Protein AF-A0A286B568-F1 (afdb_monomer_lite)

Structure (mmCIF, N/CA/C/O backbone):
data_AF-A0A286B568-F1
#
_entry.id   AF-A0A286B568-F1
#
loop_
_atom_site.group_PDB
_atom_site.id
_atom_site.type_symbol
_atom_site.label_atom_id
_atom_site.label_alt_id
_atom_site.label_comp_id
_atom_site.label_asym_id
_atom_site.label_entity_id
_atom_site.label_seq_id
_atom_site.pdbx_PDB_ins_code
_atom_site.Cartn_x
_atom_site.Cartn_y
_atom_site.Cartn_z
_atom_site.occupancy
_atom_site.B_iso_or_equiv
_atom_site.auth_seq_id
_atom_site.auth_comp_id
_atom_site.auth_asym_id
_atom_site.auth_atom_id
_atom_site.pdbx_PDB_model_num
ATOM 1 N N . MET A 1 1 ? -29.227 2.534 -4.307 1.00 36.47 1 MET A N 1
ATOM 2 C CA . MET A 1 1 ? -28.805 1.313 -3.592 1.00 36.47 1 MET A CA 1
ATOM 3 C C . MET A 1 1 ? -28.000 1.761 -2.387 1.00 36.47 1 MET A C 1
ATOM 5 O O . MET A 1 1 ? -27.007 2.449 -2.575 1.00 36.47 1 MET A O 1
ATOM 9 N N . ALA A 1 2 ? -28.495 1.506 -1.177 1.00 37.56 2 ALA A N 1
ATOM 10 C CA . ALA A 1 2 ? -27.786 1.845 0.051 1.00 37.56 2 ALA A CA 1
ATOM 11 C C . ALA A 1 2 ? -26.669 0.816 0.250 1.00 37.56 2 ALA A C 1
ATOM 13 O O . ALA A 1 2 ? -26.950 -0.371 0.399 1.00 37.56 2 ALA A O 1
ATOM 14 N N . THR A 1 3 ? -25.411 1.250 0.201 1.00 51.19 3 THR A N 1
ATOM 15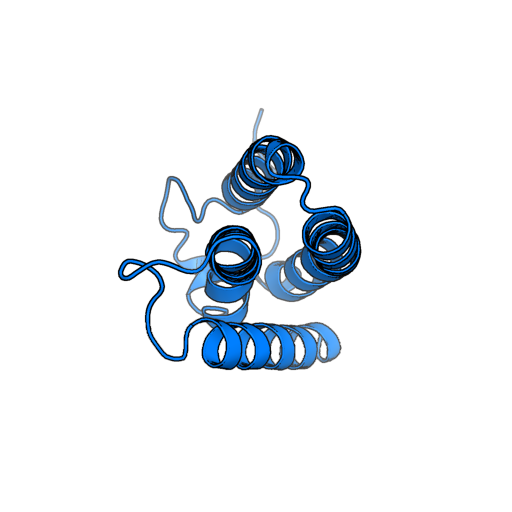 C CA . THR A 1 3 ? -24.302 0.468 0.752 1.00 51.19 3 THR A CA 1
ATOM 16 C C . THR A 1 3 ? -24.640 0.218 2.216 1.00 51.19 3 THR A C 1
ATOM 18 O O . THR A 1 3 ? -24.760 1.185 2.970 1.00 51.19 3 THR A O 1
ATOM 21 N N . ALA A 1 4 ? -24.864 -1.041 2.607 1.00 49.28 4 ALA A N 1
ATOM 22 C CA . ALA A 1 4 ? -24.901 -1.406 4.017 1.00 49.28 4 ALA A CA 1
ATOM 23 C C . ALA A 1 4 ? -23.666 -0.773 4.661 1.00 49.28 4 ALA A C 1
ATOM 25 O O . ALA A 1 4 ? -22.562 -0.956 4.147 1.00 49.28 4 ALA A O 1
ATOM 26 N N . GLN A 1 5 ? -23.864 0.064 5.677 1.00 56.94 5 GLN A N 1
ATOM 27 C CA . GLN A 1 5 ? -22.767 0.768 6.326 1.00 56.94 5 GLN A CA 1
ATOM 28 C C . GLN A 1 5 ? -21.872 -0.304 6.951 1.00 56.94 5 GLN A C 1
ATOM 30 O O . GLN A 1 5 ? -22.238 -0.910 7.956 1.00 56.94 5 GLN A O 1
ATOM 35 N N . GLN A 1 6 ? -20.782 -0.642 6.254 1.00 72.38 6 GLN A N 1
ATOM 36 C CA . GLN A 1 6 ? -19.840 -1.668 6.681 1.00 72.38 6 GLN A CA 1
ATOM 37 C C . GLN A 1 6 ? -19.287 -1.229 8.033 1.00 72.38 6 GLN A C 1
ATOM 39 O O . GLN A 1 6 ? -18.906 -0.067 8.178 1.00 72.38 6 GLN A O 1
ATOM 44 N N . ASP A 1 7 ? -19.268 -2.134 9.014 1.00 86.75 7 ASP A N 1
ATOM 45 C CA . ASP A 1 7 ? -18.659 -1.848 10.310 1.00 86.75 7 ASP A CA 1
ATOM 46 C C . ASP A 1 7 ? -17.203 -1.391 10.078 1.00 86.75 7 ASP A C 1
ATOM 48 O O . ASP A 1 7 ? -16.408 -2.166 9.529 1.00 86.75 7 ASP A O 1
ATOM 52 N N . PRO A 1 8 ? -16.831 -0.159 10.482 1.00 89.44 8 PRO A N 1
ATOM 53 C CA . PRO A 1 8 ? -15.469 0.355 10.350 1.00 89.44 8 PRO A CA 1
ATOM 54 C C . PRO A 1 8 ? -14.423 -0.578 10.964 1.00 89.44 8 PRO A C 1
ATOM 56 O O . PRO A 1 8 ? -13.271 -0.600 10.537 1.00 89.44 8 PRO A O 1
ATOM 59 N N . SER A 1 9 ? -14.819 -1.382 11.954 1.00 91.38 9 SER A N 1
ATOM 60 C CA . SER A 1 9 ? -13.961 -2.364 12.604 1.00 91.38 9 SER A CA 1
ATOM 61 C C . SER A 1 9 ? -13.461 -3.475 11.666 1.00 91.38 9 SER A C 1
ATOM 63 O O . SER A 1 9 ? -12.399 -4.040 11.932 1.00 91.38 9 SER A O 1
ATOM 65 N N . GLY A 1 10 ? -14.156 -3.726 10.549 1.00 93.38 10 GLY A N 1
ATOM 66 C CA . GLY A 1 10 ? -13.750 -4.671 9.505 1.00 93.38 10 GLY A CA 1
ATOM 67 C C . GLY A 1 10 ? -12.724 -4.120 8.507 1.00 93.38 10 GLY A C 1
ATOM 68 O O . GLY A 1 10 ? -12.142 -4.888 7.740 1.00 93.38 10 GLY A O 1
ATOM 69 N N . PHE A 1 11 ? -12.458 -2.810 8.520 1.00 94.88 11 PHE A N 1
ATOM 70 C CA . PHE A 1 11 ? -11.559 -2.168 7.558 1.00 94.88 11 PHE A CA 1
ATOM 71 C C . PHE A 1 11 ? -10.120 -2.705 7.571 1.00 94.88 11 PHE A C 1
ATOM 73 O O . PHE A 1 11 ? -9.575 -2.935 6.487 1.00 94.88 11 PHE A O 1
ATOM 80 N N . PRO A 1 12 ? -9.482 -2.951 8.735 1.00 96.56 12 PRO A N 1
ATOM 81 C CA . PRO A 1 12 ? -8.137 -3.520 8.763 1.00 96.56 12 PRO A CA 1
ATOM 82 C C . PRO A 1 12 ? -8.059 -4.891 8.089 1.00 96.56 12 PRO A C 1
ATOM 84 O O . PRO A 1 12 ? -7.124 -5.144 7.332 1.00 96.56 12 PRO A O 1
ATOM 87 N N . LEU A 1 13 ? -9.054 -5.756 8.317 1.00 97.12 13 LEU A N 1
ATOM 88 C CA . LEU A 1 13 ? -9.087 -7.097 7.737 1.00 97.12 13 LEU A CA 1
ATOM 89 C C . LEU A 1 13 ? -9.217 -7.044 6.209 1.00 97.12 13 LEU A C 1
ATOM 91 O O . LEU A 1 13 ? -8.440 -7.695 5.512 1.00 97.12 13 LEU A O 1
ATOM 95 N N . ASP A 1 14 ? -10.133 -6.223 5.690 1.00 96.88 14 ASP A N 1
ATOM 96 C CA . ASP A 1 14 ? -10.317 -6.063 4.240 1.00 96.88 14 ASP A CA 1
ATOM 97 C C . ASP A 1 14 ? -9.093 -5.402 3.577 1.00 96.88 14 ASP A C 1
ATOM 99 O O . ASP A 1 14 ? -8.642 -5.828 2.516 1.00 96.88 14 ASP A O 1
ATOM 103 N N . SER A 1 15 ? -8.478 -4.414 4.241 1.00 97.06 15 SER A N 1
ATOM 104 C CA . SER A 1 15 ? -7.245 -3.764 3.762 1.00 97.06 15 SER A CA 1
ATOM 105 C C . SER A 1 15 ? -6.088 -4.752 3.643 1.00 97.06 15 SER A C 1
ATOM 107 O O . SER A 1 15 ? -5.359 -4.744 2.652 1.00 97.06 15 SER A O 1
ATOM 109 N N . VAL A 1 16 ? -5.918 -5.627 4.637 1.00 98.00 16 VAL A N 1
ATOM 110 C CA . VAL A 1 16 ? -4.888 -6.672 4.609 1.00 98.00 16 VAL A CA 1
ATOM 111 C C . VAL A 1 16 ? -5.183 -7.709 3.531 1.00 98.00 16 VAL A C 1
ATOM 113 O O . VAL A 1 16 ? -4.255 -8.108 2.832 1.00 98.00 16 VAL A O 1
ATOM 116 N N . GLY A 1 17 ? -6.445 -8.114 3.359 1.00 97.75 17 GLY A N 1
ATOM 117 C CA . GLY A 1 17 ? -6.863 -8.998 2.268 1.00 97.75 17 GLY A CA 1
ATOM 118 C C . GLY A 1 17 ? -6.488 -8.423 0.902 1.00 97.75 17 GLY A C 1
ATOM 119 O O . GLY A 1 17 ? -5.753 -9.056 0.145 1.00 97.75 17 GLY A O 1
ATOM 120 N N . TYR A 1 18 ? -6.879 -7.174 0.649 1.00 98.00 18 TYR A N 1
ATOM 121 C CA . TYR A 1 18 ? -6.523 -6.438 -0.562 1.00 98.00 18 TYR A CA 1
ATOM 122 C C . TYR A 1 18 ? -5.005 -6.375 -0.797 1.00 98.00 18 TYR A C 1
ATOM 124 O O . TYR A 1 18 ? -4.520 -6.713 -1.876 1.00 98.00 18 TYR A O 1
ATOM 132 N N . LEU A 1 19 ? -4.230 -5.982 0.219 1.00 98.19 19 LEU A N 1
ATOM 133 C CA . LEU A 1 19 ? -2.774 -5.864 0.102 1.00 98.19 19 LEU A CA 1
ATOM 134 C C . LEU A 1 19 ? -2.092 -7.223 -0.106 1.00 98.19 19 LEU A C 1
ATOM 136 O O . LEU A 1 19 ? -1.102 -7.297 -0.830 1.00 98.19 19 LEU A O 1
ATOM 140 N N . ASN A 1 20 ? -2.606 -8.300 0.489 1.00 97.69 20 ASN A N 1
ATOM 141 C CA . ASN A 1 20 ? -2.065 -9.645 0.293 1.00 97.69 20 ASN A CA 1
ATOM 142 C C . ASN A 1 20 ? -2.272 -10.156 -1.141 1.00 97.69 20 ASN A C 1
ATOM 144 O O . ASN A 1 20 ? -1.443 -10.922 -1.629 1.00 97.69 20 ASN A O 1
ATOM 148 N N . GLU A 1 21 ? -3.330 -9.718 -1.826 1.00 97.94 21 GLU A N 1
ATOM 149 C CA . GLU A 1 21 ? -3.546 -10.017 -3.245 1.00 97.94 21 GLU A CA 1
ATOM 150 C C . GLU A 1 21 ? -2.690 -9.132 -4.160 1.00 97.94 21 GLU A C 1
ATOM 152 O O . GLU A 1 21 ? -2.106 -9.611 -5.135 1.00 97.94 21 GLU A O 1
ATOM 157 N N . GLU A 1 22 ? -2.604 -7.834 -3.866 1.00 98.12 22 GLU A N 1
ATOM 158 C CA . GLU A 1 22 ? -1.969 -6.863 -4.760 1.00 98.12 22 GLU A CA 1
ATOM 159 C C . GLU A 1 22 ? -0.440 -6.850 -4.664 1.00 98.12 22 GLU A C 1
ATOM 161 O O . GLU A 1 22 ? 0.226 -6.706 -5.691 1.00 98.12 22 GLU A O 1
ATOM 166 N N . LEU A 1 23 ? 0.139 -7.039 -3.473 1.00 98.06 23 LEU A N 1
ATOM 167 C CA . LEU A 1 23 ? 1.591 -6.962 -3.275 1.00 98.06 23 LEU A CA 1
ATOM 168 C C . LEU A 1 23 ? 2.375 -7.986 -4.113 1.00 98.06 23 LEU A C 1
ATOM 17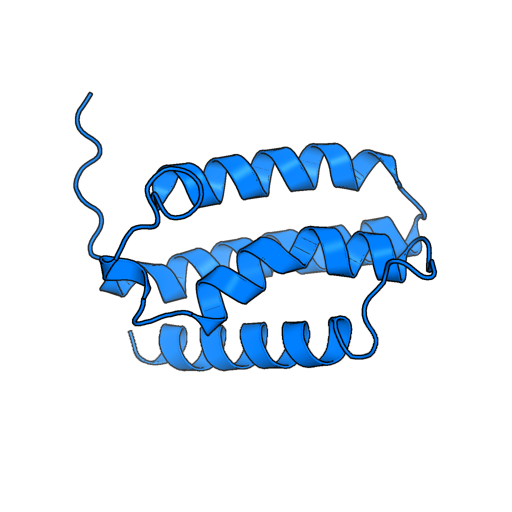0 O O . LEU A 1 23 ? 3.296 -7.572 -4.819 1.00 98.06 23 LEU A O 1
ATOM 174 N N . PRO A 1 24 ? 2.027 -9.290 -4.137 1.00 98.12 24 PRO A N 1
ATOM 175 C CA . PRO A 1 24 ? 2.737 -10.252 -4.981 1.00 98.12 24 PRO A CA 1
ATOM 176 C C . PRO A 1 24 ? 2.628 -9.924 -6.475 1.00 98.12 24 PRO A C 1
ATOM 178 O O . PRO A 1 24 ? 3.584 -10.101 -7.228 1.00 98.12 24 PRO A O 1
ATOM 181 N N . ARG A 1 25 ? 1.469 -9.411 -6.911 1.00 98.12 25 ARG A N 1
ATOM 182 C CA . ARG A 1 25 ? 1.226 -9.019 -8.308 1.00 98.12 25 ARG A CA 1
ATOM 183 C C . ARG A 1 25 ? 2.064 -7.803 -8.698 1.00 98.12 25 ARG A C 1
ATOM 185 O O . ARG A 1 25 ? 2.607 -7.767 -9.798 1.00 98.12 25 ARG A O 1
ATOM 192 N N . MET A 1 26 ? 2.203 -6.844 -7.786 1.00 98.12 26 MET A N 1
ATOM 193 C CA . MET A 1 26 ? 3.069 -5.681 -7.947 1.00 98.12 26 MET A CA 1
ATOM 194 C C . MET A 1 26 ? 4.538 -6.081 -8.057 1.00 98.12 26 MET A C 1
ATOM 196 O O . MET A 1 26 ? 5.208 -5.645 -8.986 1.00 98.12 26 MET A O 1
ATOM 200 N N . GLU A 1 27 ? 5.037 -6.923 -7.149 1.00 97.56 27 GLU A N 1
ATOM 201 C CA . GLU A 1 27 ? 6.432 -7.383 -7.187 1.00 97.56 27 GLU A CA 1
ATOM 202 C C . GLU A 1 27 ? 6.727 -8.161 -8.485 1.00 97.56 27 GLU A C 1
ATOM 204 O O . GLU A 1 27 ? 7.765 -7.948 -9.114 1.00 97.56 27 GLU A O 1
ATOM 209 N N . ALA A 1 28 ? 5.779 -8.974 -8.969 1.00 98.19 28 ALA A N 1
ATOM 210 C CA . ALA A 1 28 ? 5.887 -9.628 -10.274 1.00 98.19 28 ALA A CA 1
ATOM 211 C C . ALA A 1 28 ? 5.920 -8.624 -11.443 1.00 98.19 28 ALA A C 1
ATOM 213 O O . ALA A 1 28 ? 6.739 -8.765 -12.352 1.00 98.19 28 ALA A O 1
ATOM 214 N N . ALA A 1 29 ? 5.073 -7.590 -11.415 1.00 97.94 29 ALA A N 1
ATOM 215 C CA . ALA A 1 29 ? 5.067 -6.536 -12.429 1.00 97.94 29 ALA A CA 1
ATOM 216 C C . ALA A 1 29 ? 6.372 -5.723 -12.427 1.00 97.94 29 ALA A C 1
ATOM 218 O O . ALA A 1 29 ? 6.907 -5.421 -13.492 1.00 97.94 29 ALA A O 1
ATOM 219 N N . ILE A 1 30 ? 6.929 -5.422 -11.248 1.00 97.19 30 ILE A N 1
ATOM 220 C CA . ILE A 1 30 ? 8.236 -4.764 -11.107 1.00 97.19 30 ILE A CA 1
ATOM 221 C C . ILE A 1 30 ? 9.330 -5.635 -11.731 1.00 97.19 30 ILE A C 1
ATOM 223 O O . ILE A 1 30 ? 10.100 -5.147 -12.560 1.00 97.19 30 ILE A O 1
ATOM 227 N N . ALA A 1 31 ? 9.367 -6.928 -11.394 1.00 97.75 31 ALA A N 1
ATOM 228 C CA . ALA A 1 31 ? 10.337 -7.871 -11.949 1.00 97.75 31 ALA A CA 1
ATOM 229 C C . ALA A 1 31 ? 10.234 -7.986 -13.482 1.00 97.75 31 ALA A C 1
ATOM 231 O O . ALA A 1 31 ? 11.252 -8.026 -14.173 1.00 97.75 31 ALA A O 1
ATOM 232 N N . ALA A 1 32 ? 9.011 -7.973 -14.022 1.00 97.81 32 ALA A N 1
ATOM 233 C CA . ALA A 1 32 ? 8.739 -8.001 -15.459 1.00 97.81 32 ALA A CA 1
ATOM 234 C C . ALA A 1 32 ? 8.896 -6.636 -16.158 1.00 97.81 32 ALA A C 1
ATOM 236 O O . ALA A 1 32 ? 8.769 -6.553 -17.380 1.00 97.81 32 ALA A O 1
ATOM 237 N N . LYS A 1 33 ? 9.158 -5.561 -15.405 1.00 96.56 33 LYS A N 1
ATOM 238 C CA . LYS A 1 33 ? 9.133 -4.167 -15.873 1.00 96.56 33 LYS A CA 1
ATOM 239 C C . LYS A 1 33 ? 7.814 -3.755 -16.544 1.00 96.56 33 LYS A C 1
ATOM 241 O O . LYS A 1 33 ? 7.793 -2.892 -17.425 1.00 96.56 33 LYS A O 1
ATOM 246 N N . ASP A 1 34 ? 6.705 -4.350 -16.116 1.00 97.06 34 ASP A N 1
ATOM 247 C CA . ASP A 1 34 ? 5.377 -4.100 -16.664 1.00 97.06 34 ASP A CA 1
ATOM 248 C C . ASP A 1 34 ? 4.770 -2.816 -16.082 1.00 97.06 34 ASP A C 1
ATOM 250 O O . ASP A 1 34 ? 4.125 -2.802 -15.033 1.00 97.06 34 ASP A O 1
ATOM 254 N N . ARG A 1 35 ? 4.955 -1.708 -16.804 1.00 94.44 35 ARG A N 1
ATOM 255 C CA . ARG A 1 35 ? 4.339 -0.417 -16.463 1.00 94.44 35 ARG A CA 1
ATOM 256 C C . ARG A 1 35 ? 2.817 -0.429 -16.614 1.00 94.44 35 ARG A C 1
ATOM 258 O O . ARG A 1 35 ? 2.139 0.340 -15.936 1.00 94.44 35 ARG A O 1
ATOM 265 N N . SER A 1 36 ? 2.273 -1.272 -17.492 1.00 95.69 36 SER A N 1
ATOM 266 C CA . SER A 1 36 ? 0.838 -1.292 -17.796 1.00 95.69 36 SER A CA 1
ATOM 267 C C . SER A 1 36 ? 0.004 -1.830 -16.629 1.00 95.69 36 SER A C 1
ATOM 269 O O . SER A 1 36 ? -1.115 -1.360 -16.407 1.00 95.69 36 SER A O 1
ATOM 271 N N . PHE A 1 37 ? 0.589 -2.711 -15.808 1.00 97.06 37 PHE A N 1
ATOM 272 C CA . PHE A 1 37 ? -0.002 -3.202 -14.562 1.00 97.06 37 PHE A CA 1
ATOM 273 C C . PHE A 1 37 ? -0.522 -2.071 -13.661 1.00 97.06 37 PHE A C 1
ATOM 275 O O . PHE A 1 37 ? -1.614 -2.176 -13.092 1.00 97.06 37 PHE A O 1
ATOM 282 N N . PHE A 1 38 ? 0.230 -0.969 -13.561 1.00 96.12 38 PHE A N 1
ATOM 283 C CA . PHE A 1 38 ? -0.053 0.116 -12.621 1.00 96.12 38 PHE A CA 1
ATOM 284 C C . PHE A 1 38 ? -1.329 0.895 -12.957 1.00 96.12 38 PHE A C 1
ATOM 286 O O . PHE A 1 38 ? -1.988 1.408 -12.054 1.00 96.12 38 PHE A O 1
ATOM 293 N N . HIS A 1 39 ? -1.758 0.909 -14.221 1.00 95.00 39 HIS A N 1
ATOM 294 C CA . HIS A 1 39 ? -3.057 1.477 -14.582 1.00 95.00 39 HIS A CA 1
ATOM 295 C C . HIS A 1 39 ? -4.212 0.662 -13.981 1.00 95.00 39 HIS A C 1
ATOM 297 O O . HIS A 1 39 ? -5.107 1.211 -13.336 1.00 95.00 39 HIS A O 1
ATOM 303 N N . GLY A 1 40 ? -4.160 -0.665 -14.121 1.00 96.44 40 GLY A N 1
ATOM 304 C CA . GLY A 1 40 ? -5.152 -1.558 -13.521 1.00 96.44 40 GLY A CA 1
ATOM 305 C C . GLY A 1 40 ? -5.101 -1.552 -11.990 1.00 96.44 40 GLY A C 1
ATOM 306 O O . GLY A 1 40 ? -6.145 -1.617 -11.342 1.00 96.44 40 GLY A O 1
ATOM 307 N N . ALA A 1 41 ? -3.902 -1.448 -11.414 1.00 97.00 41 ALA A N 1
ATOM 308 C CA . ALA A 1 41 ? -3.694 -1.289 -9.976 1.00 97.00 41 ALA A CA 1
ATOM 309 C C . ALA A 1 41 ? -4.389 -0.038 -9.425 1.00 97.00 41 ALA A C 1
ATOM 311 O O . ALA A 1 41 ? -5.124 -0.135 -8.446 1.00 97.00 41 ALA A O 1
ATOM 312 N N . MET A 1 42 ? -4.234 1.115 -10.091 1.00 95.38 42 MET A N 1
ATOM 313 C CA . MET A 1 42 ? -4.935 2.342 -9.704 1.00 95.38 42 MET A CA 1
ATOM 314 C C . MET A 1 42 ? -6.446 2.137 -9.661 1.00 95.38 42 MET A C 1
ATOM 316 O O . MET A 1 42 ? -7.067 2.496 -8.665 1.00 95.38 42 MET A O 1
ATOM 320 N N . ILE A 1 43 ? -7.036 1.531 -10.698 1.00 95.31 43 ILE A N 1
ATOM 321 C CA . ILE A 1 43 ? -8.486 1.282 -10.759 1.00 95.31 43 ILE A CA 1
ATOM 322 C C . ILE A 1 43 ? -8.947 0.437 -9.565 1.00 95.31 43 ILE A C 1
ATOM 324 O O . ILE A 1 43 ? -9.923 0.799 -8.908 1.00 95.31 43 ILE A O 1
ATOM 328 N N . ARG A 1 44 ? -8.229 -0.645 -9.238 1.00 96.12 44 ARG A N 1
ATOM 329 C CA . ARG A 1 44 ? -8.562 -1.501 -8.087 1.00 96.12 44 ARG A CA 1
ATOM 330 C C . ARG A 1 44 ? -8.433 -0.757 -6.757 1.00 96.12 44 ARG A C 1
ATOM 332 O O . ARG A 1 44 ? -9.331 -0.881 -5.925 1.00 96.12 44 ARG A O 1
ATOM 339 N N . THR A 1 45 ? -7.404 0.078 -6.591 1.00 95.12 45 THR A N 1
ATOM 340 C CA . THR A 1 45 ? -7.257 0.937 -5.404 1.00 95.12 45 THR A CA 1
ATOM 341 C C . THR A 1 45 ? -8.419 1.919 -5.291 1.00 95.12 45 THR A C 1
ATOM 343 O O . THR A 1 45 ? -9.003 2.041 -4.221 1.00 95.12 45 THR A O 1
ATOM 346 N N . VAL A 1 46 ? -8.818 2.580 -6.387 1.00 92.88 46 VAL A N 1
ATOM 347 C CA . VAL A 1 46 ? -9.978 3.490 -6.389 1.00 92.88 46 VAL A CA 1
ATOM 348 C C . VAL A 1 46 ? -11.246 2.758 -5.966 1.00 92.88 46 VAL A C 1
ATOM 350 O O . VAL A 1 46 ? -11.931 3.222 -5.061 1.00 92.88 46 VAL A O 1
ATOM 353 N N . GLN A 1 47 ? -11.524 1.602 -6.568 1.00 93.06 47 GLN A N 1
ATOM 354 C CA . GLN A 1 47 ? -12.697 0.795 -6.234 1.00 93.06 47 GLN A CA 1
ATOM 355 C C . GLN A 1 47 ? -12.686 0.355 -4.767 1.00 93.06 47 GLN A C 1
ATOM 357 O O . GLN A 1 47 ? -13.726 0.383 -4.111 1.00 93.06 47 GLN A O 1
ATOM 362 N N . PHE A 1 48 ? -11.526 -0.035 -4.230 1.00 94.12 48 PHE A N 1
ATOM 363 C CA . PHE A 1 48 ? -11.380 -0.345 -2.809 1.00 94.12 48 PHE A CA 1
ATOM 364 C C . PHE A 1 48 ? -11.697 0.879 -1.939 1.00 94.12 48 PHE A C 1
ATOM 366 O O . PHE A 1 48 ? -12.507 0.795 -1.013 1.00 94.12 48 PHE A O 1
ATOM 373 N N . SER A 1 49 ? -11.116 2.037 -2.259 1.00 91.00 49 SER A N 1
ATOM 374 C CA . SER A 1 49 ? -11.321 3.264 -1.489 1.00 91.00 49 SER A CA 1
ATOM 375 C C . SER A 1 49 ? -12.739 3.827 -1.579 1.00 91.00 49 SER A C 1
ATOM 377 O O . SER A 1 49 ? -13.188 4.485 -0.640 1.00 91.00 49 SER A O 1
ATOM 379 N N . GLU A 1 50 ? -13.445 3.597 -2.686 1.00 90.12 50 GLU A N 1
ATOM 380 C CA . GLU A 1 50 ? -14.846 3.985 -2.867 1.00 90.12 50 GLU A CA 1
ATOM 381 C C . GLU A 1 50 ? -15.782 3.162 -1.983 1.00 90.12 50 GLU A C 1
ATOM 383 O O . GLU A 1 50 ? -16.642 3.751 -1.327 1.00 90.12 50 GLU A O 1
ATOM 388 N N . ARG A 1 51 ? -15.577 1.838 -1.889 1.00 90.38 51 ARG A N 1
ATOM 389 C CA . ARG A 1 51 ? -16.367 0.968 -0.995 1.00 90.38 51 ARG A CA 1
ATOM 390 C C . ARG A 1 51 ? -16.291 1.421 0.463 1.00 90.38 51 ARG A C 1
ATOM 392 O O . ARG A 1 51 ? -17.304 1.465 1.148 1.00 90.38 51 ARG A O 1
ATOM 399 N N . TRP A 1 52 ? -15.103 1.829 0.900 1.00 90.75 52 TRP A N 1
ATOM 400 C CA . TRP A 1 52 ? -14.842 2.291 2.265 1.00 90.75 52 TRP A CA 1
ATOM 401 C C . TRP A 1 52 ? -15.035 3.802 2.475 1.00 90.75 52 TRP A C 1
ATOM 403 O O . TRP A 1 52 ? -14.967 4.299 3.601 1.00 90.75 52 TRP A O 1
ATOM 413 N N . GLY A 1 53 ? -15.284 4.559 1.405 1.00 84.44 53 GLY A N 1
ATOM 414 C CA . GLY A 1 53 ? -15.609 5.984 1.461 1.00 84.44 53 GLY A CA 1
ATOM 415 C C . GLY A 1 53 ? -14.458 6.934 1.823 1.00 84.44 53 GLY A C 1
ATOM 416 O O . GLY A 1 53 ? -14.717 8.122 2.028 1.00 84.44 53 GLY A O 1
ATOM 417 N N . PHE A 1 54 ? -13.195 6.491 1.888 1.00 78.62 54 PHE A N 1
ATOM 418 C CA . PHE A 1 54 ? -12.086 7.373 2.298 1.00 78.62 54 PHE A CA 1
ATOM 419 C C . PHE A 1 54 ? -11.440 8.184 1.169 1.00 78.62 54 PHE A C 1
ATOM 421 O O . PHE A 1 54 ? -10.789 9.178 1.467 1.00 78.62 54 PHE A O 1
ATOM 428 N N . LYS A 1 55 ? -11.664 7.852 -0.112 1.00 66.81 55 LYS A N 1
ATOM 429 C CA . LYS A 1 55 ? -11.178 8.695 -1.227 1.00 66.81 55 LYS A CA 1
ATOM 430 C C . LYS A 1 55 ? -12.096 9.885 -1.540 1.00 66.81 55 LYS A C 1
ATOM 432 O O . LYS A 1 55 ? -11.611 10.932 -1.945 1.00 66.81 55 LYS A O 1
ATOM 437 N N . VAL A 1 56 ? -13.412 9.730 -1.361 1.00 62.00 56 VAL A N 1
ATOM 438 C CA . VAL A 1 56 ? -14.414 10.732 -1.791 1.00 62.00 56 VAL A CA 1
ATOM 439 C C . VAL A 1 56 ? -14.995 11.528 -0.622 1.00 62.00 56 V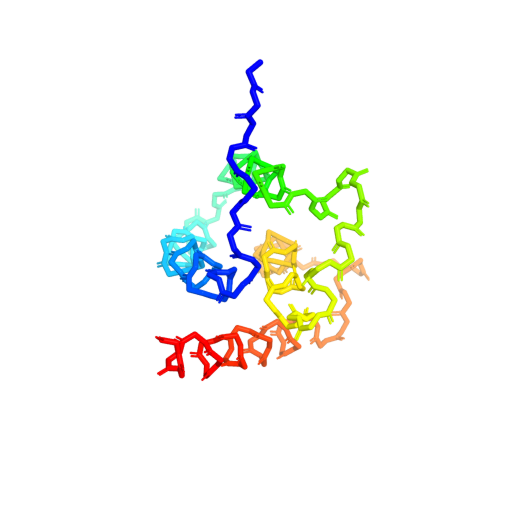AL A C 1
ATOM 441 O O . VAL A 1 56 ? -15.323 12.697 -0.787 1.00 62.00 56 VAL A O 1
ATOM 444 N N . LYS A 1 57 ? -15.137 10.916 0.561 1.00 61.16 57 LYS A N 1
ATOM 445 C CA . LYS A 1 57 ? -15.837 11.529 1.704 1.00 61.16 57 LYS A CA 1
ATOM 446 C C . LYS A 1 57 ? -14.962 11.733 2.936 1.00 61.16 57 LYS A C 1
ATOM 448 O O . LYS A 1 57 ? -15.484 12.189 3.945 1.00 61.16 57 LYS A O 1
ATOM 453 N N . ALA A 1 58 ? -13.675 11.373 2.863 1.00 72.12 58 ALA A N 1
ATOM 454 C CA . ALA A 1 58 ? -12.776 11.341 4.016 1.00 72.12 58 ALA A CA 1
ATOM 455 C C . ALA A 1 58 ? -13.450 10.669 5.228 1.00 72.12 58 ALA A C 1
ATOM 457 O O . ALA A 1 58 ? -13.565 11.282 6.285 1.00 72.12 58 ALA A O 1
ATOM 4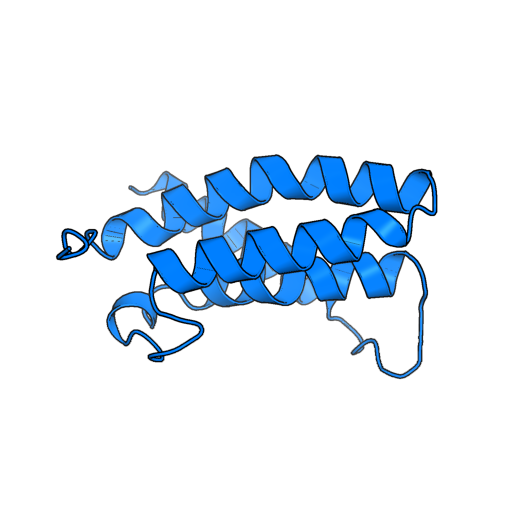58 N N . ASN A 1 59 ? -13.965 9.444 5.028 1.00 81.44 59 ASN A N 1
ATOM 459 C CA . ASN A 1 59 ? -14.752 8.711 6.022 1.00 81.44 59 ASN A CA 1
ATOM 460 C C . ASN A 1 59 ? -14.106 8.796 7.427 1.00 81.44 59 ASN A C 1
ATOM 462 O O . ASN A 1 59 ? -13.064 8.164 7.642 1.00 81.44 59 ASN A O 1
ATOM 466 N N . PRO A 1 60 ? -14.698 9.558 8.370 1.00 85.38 60 PRO A N 1
ATOM 467 C CA . PRO A 1 60 ? -14.089 9.809 9.672 1.00 85.38 60 PRO A CA 1
ATOM 468 C C . PRO A 1 60 ? -13.993 8.534 10.511 1.00 85.38 60 PRO A C 1
ATOM 470 O O . PRO A 1 60 ? -13.103 8.425 11.351 1.00 85.38 60 PRO A O 1
ATOM 473 N N . ASP A 1 61 ? -14.830 7.534 10.232 1.00 88.12 61 ASP A N 1
ATOM 474 C CA . ASP A 1 61 ? -14.813 6.258 10.942 1.00 88.12 61 ASP A CA 1
ATOM 475 C C . ASP A 1 61 ? -13.512 5.470 10.699 1.00 88.12 61 ASP A C 1
ATOM 477 O O . ASP A 1 61 ? -13.128 4.614 11.498 1.00 88.12 61 ASP A O 1
ATOM 481 N N . LEU A 1 62 ? -12.792 5.781 9.614 1.00 89.88 62 LEU A N 1
ATOM 482 C CA . LEU A 1 62 ? -11.508 5.160 9.280 1.00 89.88 62 LEU A CA 1
ATOM 483 C C . LEU A 1 62 ? -10.307 5.918 9.852 1.00 89.88 62 LEU A C 1
ATOM 485 O O . LEU A 1 62 ? -9.178 5.439 9.741 1.00 89.88 62 LEU A O 1
ATOM 489 N N . ALA A 1 63 ? -10.528 7.052 10.526 1.00 88.38 63 ALA A N 1
ATOM 490 C CA . ALA A 1 63 ? -9.468 7.812 11.190 1.00 88.38 63 ALA A CA 1
ATOM 491 C C . ALA A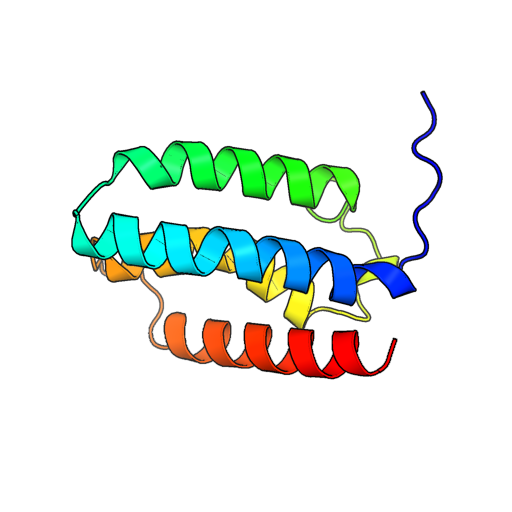 1 63 ? -8.767 7.012 12.303 1.00 88.38 63 ALA A C 1
ATOM 493 O O . ALA A 1 63 ? -7.624 7.308 12.640 1.00 88.38 63 ALA A O 1
ATOM 494 N N . ALA A 1 64 ? -9.419 5.975 12.843 1.00 90.81 64 ALA A N 1
ATOM 495 C CA . ALA A 1 64 ? -8.817 5.035 13.791 1.00 90.81 64 ALA A CA 1
ATOM 496 C C . ALA A 1 64 ? -7.782 4.090 13.146 1.00 90.81 64 ALA A C 1
ATOM 498 O O . ALA A 1 64 ? -6.983 3.473 13.853 1.00 90.81 64 ALA A O 1
ATOM 499 N N . TYR A 1 65 ? -7.769 3.983 11.813 1.00 93.81 65 TYR A N 1
ATOM 500 C CA . TYR A 1 65 ? -6.929 3.052 11.061 1.00 93.81 65 TYR A CA 1
ATOM 501 C C . TYR A 1 65 ? -6.060 3.756 10.001 1.00 93.81 65 TYR A C 1
ATOM 503 O O . TYR A 1 65 ? -6.037 3.329 8.841 1.00 93.81 65 TYR A O 1
ATOM 511 N N . PRO A 1 66 ? -5.303 4.814 10.364 1.00 93.69 66 PRO A N 1
ATOM 512 C CA . PRO A 1 66 ? -4.550 5.610 9.394 1.00 93.69 66 PRO A CA 1
ATOM 513 C C . PRO A 1 66 ? -3.442 4.800 8.710 1.00 93.69 66 PRO A C 1
ATOM 515 O O . PRO A 1 66 ? -3.113 5.039 7.557 1.00 93.69 66 PRO A O 1
ATOM 518 N N . MET A 1 67 ? -2.893 3.789 9.391 1.00 96.12 67 MET A N 1
ATOM 519 C CA . MET A 1 67 ? -1.903 2.885 8.803 1.00 96.12 67 MET A CA 1
ATOM 520 C C . MET A 1 67 ? -2.482 2.078 7.633 1.00 96.12 67 MET A C 1
ATOM 522 O O . MET A 1 67 ? -1.807 1.889 6.626 1.00 96.12 67 MET A O 1
ATOM 526 N N . CYS A 1 68 ? -3.736 1.630 7.739 1.00 96.06 68 CYS A N 1
ATOM 527 C CA . CYS A 1 68 ? -4.391 0.834 6.707 1.00 96.06 68 CYS A CA 1
ATOM 528 C C . CYS A 1 68 ? -4.797 1.701 5.510 1.00 96.06 68 CYS A C 1
ATOM 530 O O . CYS A 1 68 ? -4.549 1.311 4.370 1.00 96.06 68 CYS A O 1
ATOM 532 N N . THR A 1 69 ? -5.344 2.901 5.747 1.00 94.12 69 THR A N 1
ATOM 533 C CA . THR A 1 69 ? -5.650 3.841 4.655 1.00 94.12 69 THR A CA 1
ATOM 534 C C . THR A 1 69 ? -4.377 4.270 3.926 1.00 94.12 69 THR A C 1
ATOM 536 O O . THR A 1 69 ? -4.345 4.204 2.698 1.00 94.12 69 THR A O 1
ATOM 539 N N . SER A 1 70 ? -3.307 4.629 4.647 1.00 94.12 70 SER A N 1
ATOM 540 C CA . SER A 1 70 ? -2.016 4.971 4.037 1.00 94.12 70 SER A CA 1
ATOM 541 C C . SER A 1 70 ? -1.427 3.809 3.242 1.00 94.12 70 SER A C 1
ATOM 543 O O . SER A 1 70 ? -1.029 4.013 2.103 1.00 94.12 70 SER A O 1
ATOM 545 N N . ALA A 1 71 ? -1.416 2.583 3.780 1.00 96.75 71 ALA A N 1
ATOM 546 C CA . ALA A 1 71 ? -0.896 1.426 3.049 1.00 96.75 71 ALA A CA 1
ATOM 547 C C . ALA A 1 71 ? -1.656 1.187 1.732 1.00 96.75 71 ALA A C 1
ATOM 549 O O . ALA A 1 71 ? -1.043 0.996 0.688 1.00 96.75 71 ALA A O 1
ATOM 550 N N . VAL A 1 72 ? -2.989 1.251 1.741 1.00 96.06 72 VAL A N 1
ATOM 551 C CA . VAL A 1 72 ? -3.781 1.059 0.517 1.00 96.06 72 VAL A CA 1
ATOM 552 C C . VAL A 1 72 ? -3.520 2.161 -0.518 1.00 96.06 72 VAL A C 1
ATOM 554 O O . VAL A 1 72 ? -3.402 1.861 -1.707 1.00 96.06 72 VAL A O 1
ATOM 557 N N . MET A 1 73 ? -3.417 3.422 -0.086 1.00 92.81 73 MET A N 1
ATOM 558 C CA . MET A 1 73 ? -3.198 4.556 -0.994 1.00 92.81 73 MET A CA 1
ATOM 559 C C . MET A 1 73 ? -1.780 4.591 -1.565 1.00 92.81 73 MET A C 1
ATOM 561 O O . MET A 1 73 ? -1.610 4.833 -2.761 1.00 92.81 73 MET A O 1
ATOM 565 N N . ASP A 1 74 ? -0.777 4.319 -0.732 1.00 94.75 74 ASP A N 1
ATOM 566 C CA . ASP A 1 74 ? 0.634 4.426 -1.107 1.00 94.75 74 ASP A CA 1
ATOM 567 C C . ASP A 1 74 ? 1.096 3.241 -1.966 1.00 94.75 74 ASP A C 1
ATOM 569 O O . ASP A 1 74 ? 2.075 3.371 -2.697 1.00 94.75 74 ASP A O 1
ATOM 573 N N . TYR A 1 75 ? 0.393 2.101 -1.926 1.00 96.06 75 TYR A N 1
ATOM 574 C CA . TYR A 1 75 ? 0.782 0.859 -2.609 1.00 96.06 75 TYR A CA 1
ATOM 575 C C . TYR A 1 75 ? 1.179 1.078 -4.080 1.00 96.06 75 TYR A C 1
ATOM 577 O O . TYR A 1 75 ? 2.265 0.673 -4.502 1.00 96.06 75 TYR A O 1
ATOM 585 N N . VAL A 1 76 ? 0.320 1.738 -4.864 1.00 95.94 76 VAL A N 1
ATOM 586 C CA . VAL A 1 76 ? 0.564 1.930 -6.302 1.00 95.94 76 VAL A CA 1
ATOM 587 C C . VAL A 1 76 ? 1.778 2.831 -6.518 1.00 95.94 76 VAL A C 1
ATOM 589 O O . VAL A 1 76 ? 2.621 2.535 -7.363 1.00 95.94 76 VAL A O 1
ATOM 592 N N . VAL A 1 77 ? 1.882 3.906 -5.731 1.00 94.50 77 VAL A N 1
ATOM 593 C CA . VAL A 1 77 ? 2.967 4.892 -5.823 1.00 94.50 77 VAL A CA 1
ATOM 594 C C . VAL A 1 77 ? 4.303 4.241 -5.478 1.00 94.50 77 VAL A C 1
ATOM 596 O O . VAL A 1 77 ? 5.265 4.382 -6.227 1.00 94.50 77 VAL A O 1
ATOM 599 N N . VAL A 1 78 ? 4.352 3.455 -4.400 1.00 96.38 78 VAL A N 1
ATOM 600 C CA . VAL A 1 78 ? 5.540 2.692 -3.993 1.00 96.38 78 VAL A CA 1
ATOM 601 C C . VAL A 1 78 ? 5.984 1.762 -5.115 1.00 96.38 78 VAL A C 1
ATOM 603 O O . VAL A 1 78 ? 7.165 1.745 -5.461 1.00 96.38 78 VAL A O 1
ATOM 606 N N . GLY A 1 79 ? 5.059 1.010 -5.715 1.00 96.19 79 GLY A N 1
ATOM 607 C CA . GLY A 1 79 ? 5.405 0.102 -6.802 1.00 96.19 79 GLY A CA 1
ATOM 608 C C . GLY A 1 79 ? 5.901 0.825 -8.056 1.00 96.19 79 GLY A C 1
ATOM 609 O O . GLY A 1 79 ? 6.888 0.396 -8.654 1.00 96.19 79 GLY A O 1
ATOM 610 N N . MET A 1 80 ? 5.292 1.960 -8.415 1.00 95.25 80 MET A N 1
ATOM 611 C CA . MET A 1 80 ? 5.774 2.799 -9.517 1.00 95.25 80 MET A CA 1
ATOM 612 C C . MET A 1 80 ? 7.173 3.353 -9.234 1.00 95.25 80 MET A C 1
ATOM 614 O O . MET A 1 80 ? 8.036 3.279 -10.105 1.00 95.25 80 MET A O 1
ATOM 618 N N . CYS A 1 81 ? 7.426 3.825 -8.013 1.00 95.25 81 CYS A N 1
ATOM 619 C CA . CYS A 1 81 ? 8.728 4.337 -7.590 1.00 95.25 81 CYS A CA 1
ATOM 620 C C . CYS A 1 81 ? 9.818 3.263 -7.537 1.00 95.25 81 CYS A C 1
ATOM 622 O O . CYS A 1 81 ? 10.971 3.544 -7.857 1.00 95.25 81 CYS A O 1
ATOM 624 N N . LYS A 1 82 ? 9.466 2.019 -7.192 1.00 94.25 82 LYS A N 1
ATOM 625 C CA . LYS A 1 82 ? 10.375 0.870 -7.319 1.00 94.25 82 LYS A CA 1
ATOM 626 C C . LYS A 1 82 ? 10.681 0.552 -8.788 1.00 94.25 82 LYS A C 1
ATOM 628 O O . LYS A 1 82 ? 11.822 0.243 -9.119 1.00 94.25 82 LYS A O 1
ATOM 633 N N . LEU A 1 83 ? 9.678 0.619 -9.669 1.00 93.88 83 LEU A N 1
ATOM 634 C CA . LEU A 1 83 ? 9.828 0.293 -11.090 1.00 93.88 83 LEU A CA 1
ATOM 635 C C . LEU A 1 83 ? 10.580 1.374 -11.881 1.00 93.88 83 LEU A C 1
ATOM 637 O O . LEU A 1 83 ? 11.335 1.074 -12.805 1.00 93.88 83 LEU A O 1
ATOM 641 N N . THR A 1 84 ? 10.316 2.645 -11.607 1.00 91.44 84 THR A N 1
ATOM 642 C CA . THR A 1 84 ? 10.930 3.787 -12.292 1.00 91.44 84 THR A CA 1
ATOM 643 C C . THR A 1 84 ? 11.217 4.872 -11.255 1.00 91.44 84 THR A C 1
ATOM 645 O O . THR A 1 84 ? 10.384 5.755 -11.049 1.00 91.44 84 THR A O 1
ATOM 648 N N . PRO A 1 85 ? 12.381 4.797 -10.582 1.00 89.25 85 PRO A N 1
ATOM 649 C CA . PRO A 1 85 ? 12.802 5.816 -9.630 1.00 89.25 85 PRO A CA 1
ATOM 650 C C . PRO A 1 85 ? 12.862 7.197 -10.290 1.00 89.25 85 PRO A C 1
ATOM 652 O O . PRO A 1 85 ? 13.326 7.328 -11.424 1.00 89.25 85 PRO A O 1
ATOM 655 N N . SER A 1 86 ? 12.394 8.216 -9.577 1.00 87.31 86 SER A N 1
ATOM 656 C CA . SER A 1 86 ? 12.406 9.616 -10.007 1.00 87.31 86 SER A CA 1
ATOM 657 C C . SER A 1 86 ? 12.543 10.533 -8.791 1.00 87.31 86 SER A C 1
ATOM 659 O O . SER A 1 86 ? 12.354 10.079 -7.662 1.00 87.31 86 SER A O 1
ATOM 661 N N . ASP A 1 87 ? 12.826 11.815 -9.011 1.00 85.69 87 ASP A N 1
ATOM 662 C CA . ASP A 1 87 ? 12.924 12.803 -7.927 1.00 85.69 87 ASP A CA 1
ATOM 663 C C . ASP A 1 87 ? 11.579 13.035 -7.206 1.00 85.69 87 ASP A C 1
ATOM 665 O O . ASP A 1 87 ? 11.555 13.519 -6.077 1.00 85.69 87 ASP A O 1
ATOM 669 N N . GLU A 1 88 ? 10.456 12.648 -7.824 1.00 84.94 88 GLU A N 1
ATOM 670 C CA . GLU A 1 88 ? 9.115 12.694 -7.221 1.00 84.94 88 GLU A CA 1
ATOM 671 C C . GLU A 1 88 ? 8.888 11.563 -6.202 1.00 84.94 88 GLU A C 1
ATOM 673 O O . GLU A 1 88 ? 7.939 11.598 -5.417 1.00 84.94 88 GLU A O 1
ATOM 678 N N . CYS A 1 89 ? 9.757 10.549 -6.188 1.00 91.25 89 CYS A N 1
ATOM 679 C CA . CYS A 1 89 ? 9.689 9.458 -5.230 1.00 91.25 89 CYS A CA 1
ATOM 680 C C . CYS A 1 89 ? 10.264 9.897 -3.884 1.00 91.25 89 CYS A C 1
ATOM 682 O O . CYS A 1 89 ? 11.479 9.904 -3.687 1.00 91.25 89 CYS A O 1
ATOM 684 N N . GLU A 1 90 ? 9.375 10.228 -2.942 1.00 87.19 90 GLU A N 1
ATOM 685 C CA . GLU A 1 90 ? 9.760 10.660 -1.598 1.00 87.19 90 GLU A CA 1
ATOM 686 C C . GLU A 1 90 ? 10.781 9.702 -0.946 1.00 87.19 90 GLU A C 1
ATOM 688 O O . GLU A 1 90 ? 10.536 8.488 -0.849 1.00 87.19 90 GLU A O 1
ATOM 693 N N . PRO A 1 91 ? 11.902 10.225 -0.414 1.00 88.62 91 PRO A N 1
ATOM 694 C CA . PRO A 1 91 ? 12.831 9.428 0.371 1.00 88.62 91 PRO A CA 1
ATOM 695 C C . PRO A 1 91 ? 12.124 8.755 1.552 1.00 88.62 91 PRO A C 1
ATOM 697 O O . PRO A 1 91 ? 11.413 9.390 2.328 1.00 88.62 91 PRO A O 1
ATOM 700 N N . GLY A 1 92 ? 12.327 7.446 1.703 1.00 89.94 92 GLY A N 1
ATOM 701 C CA . GLY A 1 92 ? 11.719 6.670 2.787 1.00 89.94 92 GLY A CA 1
ATOM 702 C C . GLY A 1 92 ? 10.265 6.242 2.552 1.00 89.94 92 GLY A C 1
ATOM 703 O O . GLY A 1 92 ? 9.728 5.540 3.409 1.00 89.94 92 GLY A O 1
ATOM 704 N N . LEU A 1 93 ? 9.653 6.568 1.403 1.00 92.56 93 LEU A N 1
ATOM 705 C CA . LEU A 1 93 ? 8.297 6.130 1.040 1.00 92.56 93 LEU A CA 1
ATOM 706 C C . LEU A 1 93 ? 8.115 4.613 1.199 1.00 92.56 93 LEU A C 1
ATOM 708 O O . LEU A 1 93 ? 7.177 4.173 1.857 1.00 92.56 93 LEU A O 1
ATOM 712 N N . ALA A 1 94 ? 9.041 3.816 0.658 1.00 92.75 94 ALA A N 1
ATOM 713 C CA . ALA A 1 94 ? 8.979 2.355 0.742 1.00 92.75 94 ALA A CA 1
ATOM 714 C C . ALA A 1 94 ? 9.036 1.844 2.196 1.00 92.75 94 ALA A C 1
ATOM 716 O O . ALA A 1 94 ? 8.221 1.022 2.594 1.00 92.75 94 ALA A O 1
ATOM 717 N N . SER A 1 95 ? 9.934 2.394 3.021 1.00 95.06 95 SER A N 1
ATOM 718 C CA . SER A 1 95 ? 10.063 2.009 4.437 1.00 95.06 95 SER A CA 1
ATOM 719 C C . SER A 1 95 ? 8.817 2.373 5.257 1.00 95.06 95 SER A C 1
ATOM 721 O O . SER A 1 95 ? 8.320 1.579 6.065 1.00 95.06 95 SER A O 1
ATOM 723 N N . ARG A 1 96 ? 8.260 3.568 5.018 1.00 96.25 96 ARG A N 1
ATOM 724 C CA . ARG A 1 96 ? 7.005 4.015 5.634 1.00 96.25 96 ARG A CA 1
ATOM 725 C C . ARG A 1 96 ? 5.840 3.117 5.223 1.00 96.25 96 ARG A C 1
ATOM 727 O O . ARG A 1 96 ? 5.048 2.722 6.078 1.00 96.25 96 ARG A O 1
ATOM 734 N N . PHE A 1 97 ? 5.761 2.773 3.941 1.00 97.25 97 PHE A N 1
ATOM 735 C CA . PHE A 1 97 ? 4.775 1.842 3.411 1.00 97.25 97 PHE A CA 1
ATOM 736 C C . PHE A 1 97 ? 4.863 0.473 4.093 1.00 97.25 97 PHE A C 1
ATOM 738 O O . PHE A 1 97 ? 3.865 0.019 4.649 1.00 97.25 97 PHE A O 1
ATOM 745 N N . ASP A 1 98 ? 6.049 -0.137 4.147 1.00 97.06 98 ASP A N 1
ATOM 746 C CA . ASP A 1 98 ? 6.250 -1.450 4.775 1.00 97.06 98 ASP A CA 1
ATOM 747 C C . ASP A 1 98 ? 5.840 -1.432 6.258 1.00 97.06 98 ASP A C 1
ATOM 749 O O . ASP A 1 98 ? 5.154 -2.335 6.745 1.00 97.06 98 ASP A O 1
ATOM 753 N N . THR A 1 99 ? 6.174 -0.347 6.965 1.00 98.00 99 THR A N 1
ATOM 754 C CA . THR A 1 99 ? 5.761 -0.128 8.361 1.00 98.00 99 THR A CA 1
ATOM 755 C C . THR A 1 99 ? 4.236 -0.059 8.498 1.00 98.00 99 THR A C 1
ATOM 757 O O . THR A 1 99 ? 3.661 -0.650 9.415 1.00 98.00 99 THR A O 1
ATOM 760 N N . ASN A 1 100 ? 3.560 0.651 7.594 1.00 97.94 100 ASN A N 1
ATOM 761 C CA . ASN A 1 100 ? 2.105 0.788 7.598 1.00 97.94 100 ASN A CA 1
ATOM 762 C C . ASN A 1 100 ? 1.395 -0.531 7.271 1.00 97.94 100 ASN A C 1
ATOM 764 O O . ASN A 1 100 ? 0.423 -0.873 7.947 1.00 97.94 100 ASN A O 1
ATOM 768 N N . VAL A 1 101 ? 1.908 -1.304 6.308 1.00 98.12 101 VAL A N 1
ATOM 769 C CA . VAL A 1 101 ? 1.417 -2.658 6.000 1.00 98.12 101 VAL A CA 1
ATOM 770 C C . VAL A 1 101 ? 1.526 -3.548 7.234 1.00 98.12 101 VAL A C 1
ATOM 772 O O . VAL A 1 101 ? 0.553 -4.200 7.616 1.00 98.12 101 VAL A O 1
ATOM 775 N N . GLN A 1 102 ? 2.686 -3.543 7.895 1.00 98.19 102 GLN A N 1
ATOM 776 C CA . GLN A 1 102 ? 2.919 -4.356 9.084 1.00 98.19 102 GLN A CA 1
ATOM 777 C C . GLN A 1 102 ? 1.968 -3.982 10.230 1.00 98.19 102 GLN A C 1
ATOM 779 O O . GLN A 1 102 ? 1.295 -4.849 10.786 1.00 98.19 102 GLN A O 1
ATOM 784 N N . ARG A 1 103 ? 1.824 -2.689 10.533 1.00 97.94 103 ARG A N 1
ATOM 785 C CA . ARG A 1 103 ? 0.882 -2.218 11.562 1.00 97.94 103 ARG A CA 1
ATOM 786 C C . ARG A 1 103 ? -0.570 -2.535 11.213 1.00 97.94 103 ARG A C 1
ATOM 788 O O . ARG A 1 103 ? -1.346 -2.882 12.098 1.00 97.94 103 ARG A O 1
ATOM 795 N N . CYS A 1 104 ? -0.948 -2.440 9.937 1.00 97.88 104 CYS A N 1
ATOM 796 C CA . CYS A 1 104 ? -2.294 -2.804 9.502 1.00 97.88 104 CYS A CA 1
ATOM 797 C C . CYS A 1 104 ? -2.571 -4.299 9.740 1.00 97.88 104 CYS A C 1
ATOM 799 O O . CYS A 1 104 ? -3.618 -4.649 10.285 1.00 97.88 104 CYS A O 1
ATOM 801 N N . ARG A 1 105 ? -1.600 -5.174 9.437 1.00 97.94 105 ARG A N 1
ATOM 802 C CA . ARG A 1 105 ? -1.665 -6.618 9.734 1.00 97.94 105 ARG A CA 1
ATOM 803 C C . ARG A 1 105 ? -1.818 -6.905 11.223 1.00 97.94 105 ARG A C 1
ATOM 805 O O . ARG A 1 105 ? -2.644 -7.728 11.598 1.00 97.94 105 ARG A O 1
ATOM 812 N N . GLU A 1 106 ? -1.073 -6.206 12.072 1.00 97.62 106 GLU A N 1
ATOM 813 C CA . GLU A 1 106 ? -1.161 -6.364 13.529 1.00 97.62 106 GLU A CA 1
ATOM 814 C C . GLU A 1 106 ? -2.529 -5.971 14.090 1.00 97.62 106 GLU A C 1
ATOM 816 O O . GLU A 1 106 ? -3.008 -6.593 15.038 1.00 97.62 106 GLU A O 1
ATOM 821 N N . VAL A 1 107 ? -3.163 -4.939 13.528 1.00 96.12 107 VAL A N 1
ATOM 822 C CA . VAL A 1 107 ? -4.522 -4.541 13.914 1.00 96.12 107 VAL A CA 1
ATOM 823 C C . VAL A 1 107 ? -5.548 -5.544 13.390 1.00 96.12 107 VAL A C 1
ATOM 825 O O . VAL A 1 107 ? -6.437 -5.935 14.142 1.00 96.12 107 VAL A O 1
ATOM 828 N N . ALA A 1 108 ? -5.413 -5.991 12.139 1.00 95.62 108 ALA A N 1
ATOM 829 C CA . ALA A 1 108 ? -6.302 -6.986 11.544 1.00 95.62 108 ALA A CA 1
ATOM 830 C C . ALA A 1 108 ? -6.274 -8.324 12.298 1.00 95.62 108 ALA A C 1
ATOM 832 O O . ALA A 1 108 ? -7.316 -8.930 12.489 1.00 95.62 108 ALA A O 1
ATOM 833 N N . ALA A 1 109 ? -5.108 -8.749 12.792 1.00 94.88 109 ALA A N 1
ATOM 834 C CA . ALA A 1 109 ? -4.962 -9.983 13.568 1.00 94.88 109 ALA A CA 1
ATOM 835 C C . ALA A 1 109 ? -5.626 -9.938 14.960 1.00 94.88 109 ALA A C 1
ATOM 837 O O . ALA A 1 109 ? -5.722 -1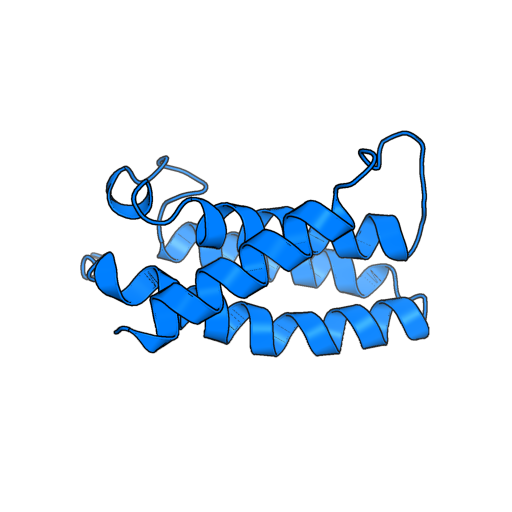0.967 15.625 1.00 94.88 109 ALA A O 1
ATOM 838 N N . LYS A 1 110 ? -6.043 -8.754 15.430 1.00 89.69 110 LYS A N 1
ATOM 839 C CA . LYS A 1 110 ? -6.744 -8.555 16.712 1.00 89.69 110 LYS A CA 1
ATOM 840 C C . LYS A 1 110 ? -8.269 -8.473 16.552 1.00 89.69 110 LYS A C 1
ATOM 842 O O . LYS A 1 110 ? -8.952 -8.201 17.539 1.00 89.69 110 LYS A O 1
ATOM 847 N N . LYS A 1 111 ? -8.778 -8.616 15.328 1.00 70.44 111 LYS A N 1
ATOM 848 C CA . LYS A 1 111 ? -10.204 -8.639 14.985 1.00 70.44 111 LYS A CA 1
ATOM 849 C C . LYS A 1 111 ? -10.657 -10.076 14.780 1.00 70.44 111 LYS A C 1
ATOM 851 O O . LYS A 1 111 ? -11.803 -10.356 15.182 1.00 70.44 111 LYS A O 1
#

pLDDT: mean 90.57, std 12.17, range [36.47, 98.19]

Secondary structure (DSSP, 8-state):
-------GGGHHHHHHHHHHHHHHHHHHHHHTT-STHHHHHHHHHHHHHHHTTTTTS--GGGGG-HHHHHHHHHHHHHHHHHHS--TTS-TTHHHHHHHHHHHHHHHHTT-

Radius of gyration: 14.19 Å; chains: 1; bounding box: 42×23×34 Å

Foldseek 3Di:
DDLPLPQLLCLLVVLLVVCVVVVVVLVVCLVVLPPVVLVVLVVVLVVSCVSNVCVPNVPVSCVVLVLSNLLSVLVSVLSVCSNPPDPPNDPCSVVSNVVSSVVSVVSNVVD

Sequence (111 aa):
MATAQQDPSGFPLDSVGYLNEELPRMEAAIAAKDRSFFHGAMIRTVQFSERWGFKVKANPDLAAYPMCTSAVMDYVVVGMCKLTPSDECEPGLASRFDTNVQRCREVAAKK